Protein AF-A0A5M9JEP3-F1 (afdb_monomer)

Radius of gyration: 33.38 Å; Cα contacts (8 Å, |Δi|>4): 17; chains: 1; bounding box: 69×27×89 Å

InterPro domains:
  IPR039961 NADH-ubiquinone oxidoreductase 9.5kDa subunit [PTHR38488] (1-72)
  IPR039961 NADH-ubiquinone oxidoreductase 9.5kDa subunit [cd22903] (12-72)

Secondary structure (DSSP, 8-state):
---PPPPTTT-HHHHHHHHHHH-HHHHHHHHHHHHHHHHHHHHHHHHHHTT-PPPPPPPSS-----SPPPPPGGGSTTS-S--HHHHHHHHHHSS-GGGTTGGGS--

Organism: Monilinia fructicola (NCBI:txid38448)

Foldseek 3Di:
DPPDQDDCVPCVPVNLVCCCPVPVVVSVVCVVVVVVVVCVVPVVVVCVVVPNDDDDDDDPDDDDDPDDDDDDPVVVVPDDDDPPVPVVVVVVPPPDPPCVVPVVVPD

Structure (mmCIF, N/CA/C/O backbone):
data_AF-A0A5M9JEP3-F1
#
_entry.id   AF-A0A5M9JEP3-F1
#
loop_
_atom_site.group_PDB
_atom_site.id
_atom_site.type_symbol
_atom_site.label_atom_id
_atom_site.label_alt_id
_atom_site.label_comp_id
_atom_site.label_asym_id
_atom_site.label_entity_id
_atom_site.label_seq_id
_atom_site.pdbx_PDB_ins_code
_atom_site.Cartn_x
_atom_site.Cartn_y
_atom_site.Cartn_z
_atom_site.occupancy
_atom_site.B_iso_or_equiv
_atom_site.auth_seq_id
_atom_site.auth_comp_id
_atom_site.auth_asym_id
_atom_site.auth_atom_id
_atom_site.pdbx_PDB_model_num
ATOM 1 N N . MET A 1 1 ? 25.563 5.056 -31.604 1.00 47.66 1 MET A N 1
ATOM 2 C CA . MET A 1 1 ? 25.153 3.650 -31.402 1.00 47.66 1 MET A CA 1
ATOM 3 C C . MET A 1 1 ? 23.639 3.612 -31.386 1.00 47.66 1 MET A C 1
ATOM 5 O O . MET A 1 1 ? 23.061 4.337 -30.591 1.00 47.66 1 MET A O 1
ATOM 9 N N . SER A 1 2 ? 23.010 2.858 -32.289 1.00 45.31 2 SER A N 1
ATOM 10 C CA . SER A 1 2 ? 21.556 2.649 -32.266 1.00 45.31 2 SER A CA 1
ATOM 11 C C . SER A 1 2 ? 21.173 2.042 -30.912 1.00 45.31 2 SER A C 1
ATOM 13 O O . SER A 1 2 ? 21.562 0.911 -30.612 1.00 45.31 2 SER A O 1
ATOM 15 N N . SER A 1 3 ? 20.506 2.811 -30.049 1.00 64.06 3 SER A N 1
ATOM 16 C CA . SER A 1 3 ? 20.009 2.325 -28.763 1.00 64.06 3 SER A CA 1
ATOM 17 C C . SER A 1 3 ? 18.744 1.503 -29.006 1.00 64.06 3 SER A C 1
ATOM 19 O O . SER A 1 3 ? 17.618 1.985 -28.916 1.00 64.06 3 SER A O 1
ATOM 21 N N . THR A 1 4 ? 18.919 0.229 -29.353 1.00 79.50 4 THR A N 1
ATOM 22 C CA . THR A 1 4 ? 17.799 -0.711 -29.446 1.00 79.50 4 THR A CA 1
ATOM 23 C C . THR A 1 4 ? 17.075 -0.774 -28.100 1.00 79.50 4 THR A C 1
ATOM 25 O O . THR A 1 4 ? 17.668 -1.162 -27.092 1.00 79.50 4 THR A O 1
ATOM 28 N N . ILE A 1 5 ? 15.790 -0.406 -28.084 1.00 84.00 5 ILE A N 1
ATOM 29 C CA . ILE A 1 5 ? 14.947 -0.444 -26.884 1.00 84.00 5 ILE A CA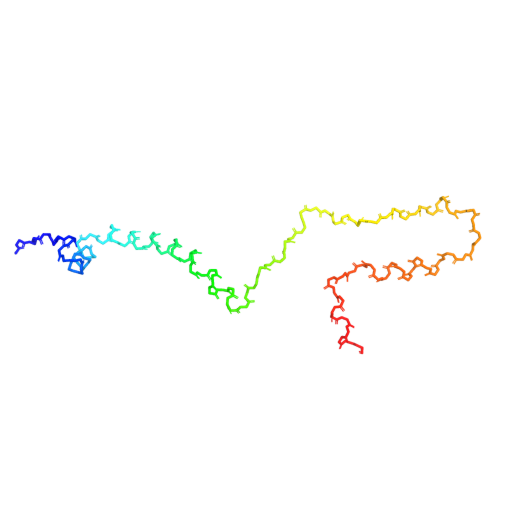 1
ATOM 30 C C . ILE A 1 5 ? 14.879 -1.900 -26.388 1.00 84.00 5 ILE A C 1
ATOM 32 O O . ILE A 1 5 ? 14.385 -2.767 -27.120 1.00 84.00 5 ILE A O 1
ATOM 36 N N . PRO A 1 6 ? 15.365 -2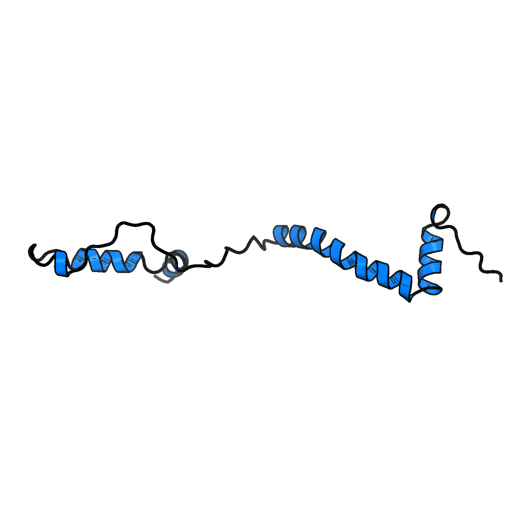.210 -25.170 1.00 87.56 6 PRO A N 1
ATOM 37 C CA . PRO A 1 6 ? 15.304 -3.567 -24.639 1.00 87.56 6 PRO A CA 1
ATOM 38 C C . PRO A 1 6 ? 13.845 -4.017 -24.487 1.00 87.56 6 PRO A C 1
ATOM 40 O O . PRO A 1 6 ? 12.965 -3.238 -24.128 1.00 87.56 6 PRO A O 1
ATOM 43 N N . ARG A 1 7 ? 13.556 -5.291 -24.760 1.00 89.56 7 ARG A N 1
ATOM 44 C CA . ARG A 1 7 ? 12.199 -5.841 -24.621 1.00 89.56 7 ARG A CA 1
ATOM 45 C C . ARG A 1 7 ? 11.919 -6.162 -23.152 1.00 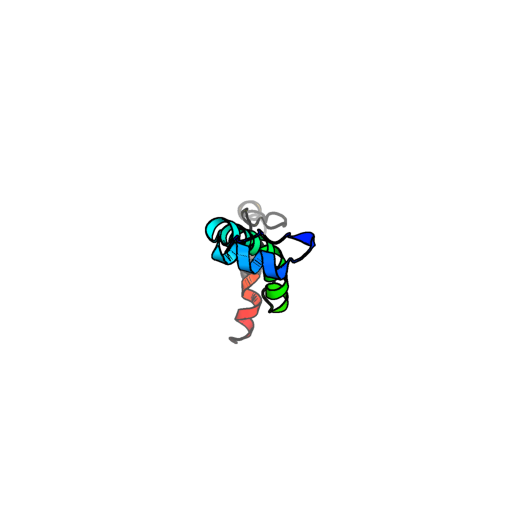89.56 7 ARG A C 1
ATOM 47 O O . ARG A 1 7 ? 12.705 -6.869 -22.525 1.00 89.56 7 ARG A O 1
ATOM 54 N N . PHE A 1 8 ? 10.779 -5.705 -22.631 1.00 86.56 8 PHE A N 1
ATOM 55 C CA . PHE A 1 8 ? 10.385 -5.895 -21.228 1.00 86.56 8 PHE A CA 1
ATOM 56 C C . PHE A 1 8 ? 10.368 -7.374 -20.804 1.00 86.56 8 PHE A C 1
ATOM 58 O O . PHE A 1 8 ? 11.021 -7.742 -19.834 1.00 86.56 8 PHE A O 1
ATOM 65 N N . PHE A 1 9 ? 9.693 -8.234 -21.574 1.00 90.62 9 PHE A N 1
ATOM 66 C CA . PHE A 1 9 ? 9.528 -9.655 -21.238 1.00 90.62 9 PHE A CA 1
ATOM 67 C C . PHE A 1 9 ? 10.768 -10.523 -21.490 1.00 90.62 9 PHE A C 1
ATOM 69 O O . PHE A 1 9 ? 10.826 -11.650 -21.015 1.00 90.62 9 PHE A O 1
ATOM 76 N N . SER A 1 10 ? 11.764 -10.020 -22.221 1.00 92.50 10 SER A N 1
ATOM 77 C CA . SER A 1 10 ? 12.993 -10.772 -22.510 1.00 92.50 10 SER A CA 1
ATOM 78 C C . SER A 1 10 ? 14.154 -10.346 -21.613 1.00 92.50 10 SER A C 1
ATOM 80 O O . SER A 1 10 ? 15.026 -11.154 -21.312 1.00 92.50 10 SER A O 1
ATOM 82 N N . GLN A 1 11 ? 14.209 -9.067 -21.219 1.00 92.75 11 GLN A N 1
ATOM 83 C CA . GLN A 1 11 ? 15.326 -8.487 -20.464 1.00 92.75 11 GLN A CA 1
ATOM 84 C C . GLN A 1 11 ? 14.822 -7.450 -19.440 1.00 92.75 11 GLN A C 1
ATOM 86 O O . GLN A 1 11 ? 15.123 -6.257 -19.570 1.00 92.75 11 GLN A O 1
ATOM 91 N N . PRO A 1 12 ? 14.078 -7.870 -18.400 1.00 91.56 12 PRO A N 1
ATOM 92 C CA . PRO A 1 12 ? 13.383 -6.949 -17.497 1.00 91.56 12 PRO A CA 1
ATOM 93 C C . PRO A 1 12 ? 14.337 -6.016 -16.735 1.00 91.56 12 PRO A C 1
ATOM 95 O O . PRO A 1 12 ? 14.126 -4.806 -16.711 1.00 91.56 12 PRO A O 1
ATOM 98 N N . PHE A 1 13 ? 15.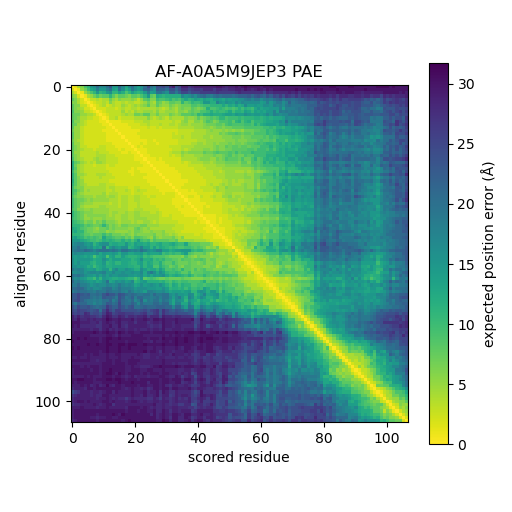444 -6.531 -16.187 1.00 92.69 13 PHE A N 1
ATOM 99 C CA . PHE A 1 13 ? 16.420 -5.704 -15.461 1.00 92.69 13 PHE A CA 1
ATOM 100 C C . PHE A 1 13 ? 17.120 -4.676 -16.359 1.00 92.69 13 PHE A C 1
ATOM 102 O O . PHE A 1 13 ? 17.348 -3.536 -15.950 1.00 92.69 13 PHE A O 1
ATOM 109 N N . ARG A 1 14 ? 17.427 -5.053 -17.608 1.00 91.06 14 ARG A N 1
ATOM 110 C CA . ARG A 1 14 ? 18.018 -4.128 -18.584 1.00 91.06 14 ARG A CA 1
ATOM 111 C C . ARG A 1 14 ? 17.008 -3.058 -19.001 1.00 91.06 14 ARG A C 1
ATOM 113 O O . ARG A 1 14 ? 17.393 -1.898 -19.127 1.00 91.06 14 ARG A O 1
ATOM 120 N N . TYR A 1 15 ? 15.734 -3.425 -19.155 1.00 93.12 15 TYR A N 1
ATOM 121 C CA . TYR A 1 15 ? 14.657 -2.479 -19.441 1.00 93.12 15 TYR A CA 1
ATOM 122 C C . TYR A 1 15 ? 14.451 -1.472 -18.312 1.00 93.12 15 TYR A C 1
ATOM 124 O O . TYR A 1 15 ? 14.387 -0.282 -18.588 1.00 93.12 15 TYR A O 1
ATOM 132 N N . ILE A 1 16 ? 14.425 -1.916 -17.052 1.00 93.56 16 ILE A N 1
ATOM 133 C CA . ILE A 1 16 ? 14.299 -1.028 -15.885 1.00 93.56 16 ILE A CA 1
ATOM 134 C C . ILE A 1 16 ? 15.451 -0.015 -15.841 1.00 93.56 16 ILE A C 1
ATOM 136 O O . ILE A 1 16 ? 15.211 1.184 -15.712 1.00 93.56 16 ILE A O 1
ATOM 140 N N . ARG A 1 17 ? 16.699 -0.471 -16.026 1.00 93.06 17 ARG A N 1
ATOM 141 C CA . ARG A 1 17 ? 17.873 0.418 -16.066 1.00 93.06 17 ARG A CA 1
ATOM 142 C C . ARG A 1 17 ? 17.815 1.416 -17.228 1.00 93.06 17 ARG A C 1
ATOM 144 O O . ARG A 1 17 ? 18.224 2.561 -17.063 1.00 93.06 17 ARG A O 1
ATOM 151 N N . TRP A 1 18 ? 17.343 0.994 -18.400 1.00 93.94 18 TRP A N 1
ATOM 152 C CA . TRP A 1 18 ? 17.165 1.889 -19.545 1.00 93.94 18 TRP A CA 1
ATOM 153 C C . TRP A 1 18 ? 16.041 2.904 -19.294 1.00 93.94 18 TRP A C 1
ATOM 155 O O . TRP A 1 18 ? 16.254 4.098 -19.473 1.00 93.94 18 TRP A O 1
ATOM 165 N N . ALA A 1 19 ? 14.887 2.453 -18.795 1.00 93.06 19 ALA A N 1
ATOM 166 C CA . ALA A 1 19 ? 13.728 3.295 -18.512 1.00 93.06 19 ALA A CA 1
ATOM 167 C C . ALA A 1 19 ? 14.030 4.371 -17.457 1.00 93.06 19 ALA A C 1
ATOM 169 O O . ALA A 1 19 ? 13.573 5.501 -17.605 1.00 93.06 19 ALA A O 1
ATOM 170 N N . ALA A 1 20 ? 14.839 4.046 -16.442 1.00 94.06 20 ALA A N 1
ATOM 171 C CA . ALA A 1 20 ? 15.268 5.000 -15.422 1.00 94.06 20 ALA A CA 1
ATOM 172 C C . ALA A 1 20 ? 16.126 6.150 -15.984 1.00 94.06 20 ALA A C 1
ATOM 174 O O . ALA A 1 20 ? 16.001 7.276 -15.511 1.00 94.06 20 ALA A O 1
ATOM 175 N N . ASN A 1 21 ? 16.972 5.879 -16.987 1.00 93.12 21 ASN A N 1
ATOM 176 C CA . ASN A 1 21 ? 17.873 6.877 -17.576 1.00 93.12 21 ASN A CA 1
ATOM 177 C C . ASN A 1 21 ? 17.237 7.639 -18.750 1.00 93.12 21 ASN A C 1
ATOM 179 O O . ASN A 1 21 ? 17.378 8.852 -18.834 1.00 93.12 21 ASN A O 1
ATOM 183 N N . GLU A 1 22 ? 16.530 6.945 -19.647 1.00 93.69 22 GLU A N 1
ATOM 184 C CA . GLU A 1 22 ? 15.973 7.542 -20.871 1.00 93.69 22 GLU A CA 1
ATOM 185 C C . GLU A 1 22 ? 14.639 8.259 -20.616 1.00 93.69 22 GLU A C 1
ATOM 187 O O . GLU A 1 22 ? 14.329 9.271 -21.240 1.00 93.69 22 GLU A O 1
ATOM 192 N N . LYS A 1 23 ? 13.811 7.720 -19.709 1.00 91.50 23 LYS A N 1
ATOM 193 C CA . LYS A 1 23 ? 12.448 8.212 -19.440 1.00 91.50 23 LYS A CA 1
ATOM 194 C C . LYS A 1 23 ? 12.186 8.359 -17.935 1.00 91.50 23 LYS A C 1
ATOM 196 O O . LYS A 1 23 ? 11.250 7.739 -17.412 1.00 91.50 23 LYS A O 1
ATOM 201 N N . PRO A 1 24 ? 12.958 9.211 -17.233 1.00 94.62 24 PRO A N 1
ATOM 202 C CA . PRO A 1 24 ? 12.921 9.297 -15.774 1.00 94.62 24 PRO A CA 1
ATOM 203 C C . PRO A 1 24 ? 11.537 9.679 -15.235 1.00 94.62 24 PRO A C 1
ATOM 205 O O . PRO A 1 24 ? 11.070 9.074 -14.274 1.00 94.62 24 PRO A O 1
ATOM 208 N N . ALA A 1 25 ? 10.835 10.621 -15.876 1.00 96.62 25 ALA A N 1
ATOM 209 C CA . ALA A 1 25 ? 9.525 11.083 -15.408 1.00 96.62 25 ALA A CA 1
ATOM 210 C C . ALA A 1 25 ? 8.499 9.939 -15.300 1.00 96.62 25 ALA A C 1
ATOM 212 O O . ALA A 1 25 ? 7.852 9.773 -14.268 1.00 96.62 25 ALA A O 1
ATOM 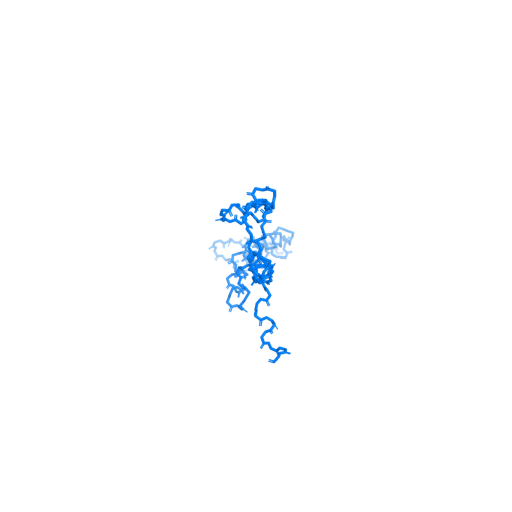213 N N . ILE A 1 26 ? 8.392 9.103 -16.337 1.00 95.00 26 ILE A N 1
ATOM 214 C CA . ILE A 1 26 ? 7.445 7.980 -16.363 1.00 95.00 26 ILE A CA 1
ATOM 215 C C . ILE A 1 26 ? 7.870 6.918 -15.348 1.00 95.00 26 ILE A C 1
ATOM 217 O O . ILE A 1 26 ? 7.050 6.461 -14.553 1.00 95.00 26 ILE A O 1
ATOM 221 N N . PHE A 1 27 ? 9.155 6.560 -15.335 1.00 95.31 27 PHE A N 1
ATOM 222 C CA . PHE A 1 27 ? 9.675 5.521 -14.453 1.00 95.31 27 PHE A CA 1
ATOM 223 C C . PHE A 1 27 ? 9.460 5.850 -12.968 1.00 95.31 27 PHE A C 1
ATOM 225 O O . PHE A 1 27 ? 8.878 5.050 -12.232 1.00 95.31 27 PHE A O 1
ATOM 232 N N . PHE A 1 28 ? 9.859 7.047 -12.532 1.00 96.50 28 PHE A N 1
ATOM 233 C CA . PHE A 1 28 ? 9.720 7.442 -11.132 1.00 96.50 28 PHE A CA 1
ATOM 234 C C . PHE A 1 28 ? 8.270 7.737 -10.737 1.00 96.50 28 PHE A C 1
ATOM 236 O O . PHE A 1 28 ? 7.902 7.446 -9.601 1.00 96.50 28 PHE A O 1
ATOM 243 N N . SER A 1 29 ? 7.419 8.220 -11.654 1.00 97.25 29 SER A N 1
ATOM 244 C CA . SER A 1 29 ? 5.987 8.404 -11.362 1.00 97.25 29 SER A CA 1
ATOM 245 C C . SER A 1 29 ? 5.294 7.090 -10.986 1.00 97.25 29 SER A C 1
ATOM 247 O O . SER A 1 29 ? 4.529 7.052 -10.022 1.00 97.25 29 SER A O 1
ATOM 249 N N . LEU A 1 30 ? 5.622 5.994 -11.679 1.00 95.62 30 LEU A N 1
ATOM 250 C CA . LEU A 1 30 ? 5.089 4.666 -11.375 1.00 95.62 30 LEU A CA 1
ATOM 251 C C . LEU A 1 30 ? 5.595 4.157 -10.027 1.00 95.62 30 LEU A C 1
ATOM 253 O O . LEU A 1 30 ? 4.807 3.631 -9.245 1.00 95.62 30 LEU A O 1
ATOM 257 N N . ILE A 1 31 ? 6.883 4.346 -9.725 1.00 96.62 31 ILE A N 1
ATOM 258 C CA . ILE A 1 31 ? 7.458 3.935 -8.438 1.00 96.62 31 ILE A CA 1
ATOM 259 C C . ILE A 1 31 ? 6.795 4.702 -7.297 1.00 96.62 31 ILE A C 1
ATOM 261 O O . ILE A 1 31 ? 6.224 4.079 -6.405 1.00 96.62 31 ILE A O 1
ATOM 265 N N . VAL A 1 32 ? 6.808 6.034 -7.344 1.00 96.69 32 VAL A N 1
ATOM 266 C CA . VAL A 1 32 ? 6.240 6.880 -6.285 1.00 96.69 32 VAL A CA 1
ATOM 267 C C . VAL A 1 32 ? 4.738 6.634 -6.132 1.00 96.69 32 VAL A C 1
ATOM 269 O O . VAL A 1 32 ? 4.257 6.494 -5.009 1.00 96.69 32 VAL A O 1
ATOM 272 N N . GLY A 1 33 ? 4.010 6.486 -7.242 1.00 96.81 33 GLY A N 1
ATOM 273 C CA . GLY A 1 33 ? 2.594 6.125 -7.217 1.00 96.81 33 GLY A CA 1
ATOM 274 C C . GLY A 1 33 ? 2.341 4.747 -6.601 1.00 96.81 33 GLY A C 1
ATOM 275 O O . GLY A 1 33 ? 1.412 4.591 -5.813 1.00 96.81 33 GLY A O 1
ATOM 276 N N . SER A 1 34 ? 3.187 3.754 -6.897 1.00 97.25 34 SER A N 1
ATOM 277 C CA . SER A 1 34 ? 3.052 2.392 -6.358 1.00 97.25 34 SER A CA 1
ATOM 278 C C . SER A 1 34 ? 3.435 2.271 -4.879 1.00 97.25 34 SER A C 1
ATOM 280 O O .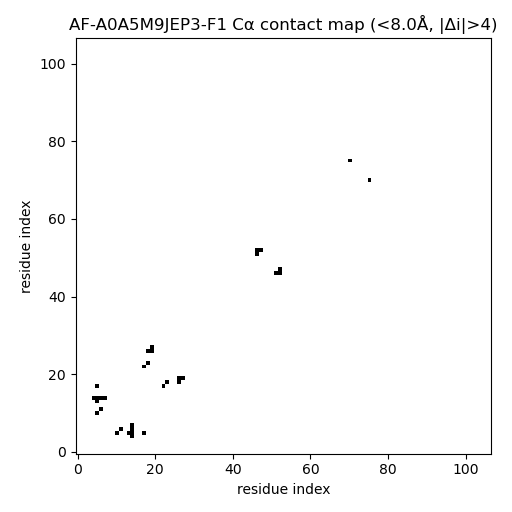 SER A 1 34 ? 2.873 1.434 -4.170 1.00 97.25 34 SER A O 1
ATOM 282 N N . ILE A 1 35 ? 4.337 3.126 -4.381 1.00 97.69 35 ILE A N 1
ATOM 283 C CA . ILE A 1 35 ? 4.755 3.132 -2.971 1.00 97.69 35 ILE A CA 1
ATOM 284 C C . ILE A 1 35 ? 3.561 3.400 -2.043 1.00 97.69 35 ILE A C 1
ATOM 286 O O . ILE A 1 35 ? 3.459 2.765 -0.996 1.00 97.69 35 ILE A O 1
ATOM 290 N N . GLY A 1 36 ? 2.622 4.271 -2.427 1.00 96.00 36 GLY A N 1
ATOM 291 C CA . GLY A 1 36 ? 1.441 4.589 -1.613 1.00 96.00 36 GLY A CA 1
ATOM 292 C C . GLY A 1 36 ? 0.604 3.352 -1.244 1.00 96.00 36 GLY A C 1
ATOM 293 O O . GLY A 1 36 ? 0.498 3.026 -0.057 1.00 96.00 36 GLY A O 1
ATOM 294 N N . PRO A 1 37 ? 0.048 2.615 -2.225 1.00 96.62 37 PRO A N 1
ATOM 295 C CA . PRO A 1 37 ? -0.698 1.382 -1.972 1.00 96.62 37 PRO A CA 1
ATOM 296 C C . PRO A 1 37 ? 0.107 0.322 -1.208 1.00 96.62 37 PRO A C 1
ATOM 298 O O . PRO A 1 37 ? -0.430 -0.329 -0.310 1.00 96.62 37 PRO A O 1
ATOM 301 N N . VAL A 1 38 ? 1.403 0.173 -1.507 1.00 97.00 38 VAL A N 1
ATOM 302 C CA . VAL A 1 38 ? 2.281 -0.772 -0.796 1.00 97.00 38 VAL A CA 1
ATOM 303 C C . VAL A 1 38 ? 2.376 -0.420 0.688 1.00 97.00 38 VAL A C 1
ATOM 305 O O . VAL A 1 38 ? 2.248 -1.305 1.538 1.00 97.00 38 VAL A O 1
ATOM 308 N N . LEU A 1 39 ? 2.544 0.859 1.026 1.00 96.75 39 LEU A N 1
ATOM 309 C CA . LEU A 1 39 ? 2.603 1.307 2.416 1.00 96.75 39 LEU A CA 1
ATOM 310 C C . LEU A 1 39 ? 1.269 1.095 3.137 1.00 96.75 39 LEU A C 1
ATOM 312 O O . LEU A 1 39 ? 1.264 0.599 4.260 1.00 96.75 39 LEU A O 1
ATOM 316 N N . VAL A 1 40 ? 0.135 1.378 2.490 1.00 95.81 40 VAL A N 1
ATOM 317 C CA . VAL A 1 40 ? -1.195 1.145 3.083 1.00 95.81 40 VAL A CA 1
ATOM 318 C C . VAL A 1 40 ? -1.407 -0.329 3.443 1.00 95.81 40 VAL A C 1
ATOM 320 O O . VAL A 1 40 ? -2.007 -0.625 4.472 1.00 95.81 40 VAL A O 1
ATOM 323 N N . LEU A 1 41 ? -0.889 -1.266 2.646 1.00 95.19 41 LEU A N 1
ATOM 324 C CA . LEU A 1 41 ? -1.049 -2.700 2.909 1.00 95.19 41 LEU A CA 1
ATOM 325 C C . LEU A 1 41 ? -0.034 -3.260 3.919 1.00 95.19 41 LEU A C 1
ATOM 327 O O . LEU A 1 41 ? -0.338 -4.218 4.638 1.00 95.19 41 LEU A O 1
ATOM 331 N N . THR A 1 42 ? 1.171 -2.693 3.972 1.00 95.25 42 THR A N 1
ATOM 332 C CA . THR A 1 42 ? 2.283 -3.215 4.786 1.00 95.25 42 THR A CA 1
ATOM 333 C C . THR A 1 42 ? 2.378 -2.548 6.158 1.00 95.25 42 THR A C 1
ATOM 335 O O . THR A 1 42 ? 2.510 -3.242 7.171 1.00 95.25 42 THR A O 1
ATOM 338 N N . VAL A 1 43 ? 2.247 -1.221 6.223 1.00 94.00 43 VAL A N 1
ATOM 339 C CA . VAL A 1 43 ? 2.459 -0.427 7.443 1.00 94.00 43 VAL A CA 1
ATOM 340 C C . VAL A 1 43 ? 1.476 -0.782 8.565 1.00 94.00 43 VAL A C 1
ATOM 342 O O . VAL A 1 43 ? 1.946 -0.971 9.687 1.00 94.00 43 VAL A O 1
ATOM 345 N N . PRO A 1 44 ? 0.154 -0.954 8.342 1.00 91.12 44 PRO A N 1
ATOM 346 C CA . PRO A 1 44 ? -0.768 -1.283 9.432 1.00 91.12 44 PRO A CA 1
ATOM 347 C C . PRO A 1 44 ? -0.429 -2.609 10.113 1.00 91.12 44 PRO A C 1
ATOM 349 O O . PRO A 1 44 ? -0.463 -2.700 11.337 1.00 91.12 44 PRO A O 1
ATOM 352 N N . LYS A 1 45 ? -0.031 -3.627 9.337 1.00 89.69 45 LYS A N 1
ATOM 353 C CA . LYS A 1 45 ? 0.352 -4.939 9.880 1.00 89.69 45 LYS A CA 1
ATOM 354 C C . LYS A 1 45 ? 1.597 -4.840 10.760 1.00 89.69 45 LYS A C 1
ATOM 356 O O . LYS A 1 45 ? 1.642 -5.464 11.815 1.00 89.69 45 LYS A O 1
ATOM 361 N N . ILE A 1 46 ? 2.589 -4.052 10.343 1.00 92.81 46 ILE A N 1
ATOM 362 C CA . ILE A 1 46 ? 3.807 -3.806 11.128 1.00 92.81 46 ILE A CA 1
ATOM 363 C C . ILE A 1 46 ? 3.467 -3.021 12.398 1.00 92.81 46 ILE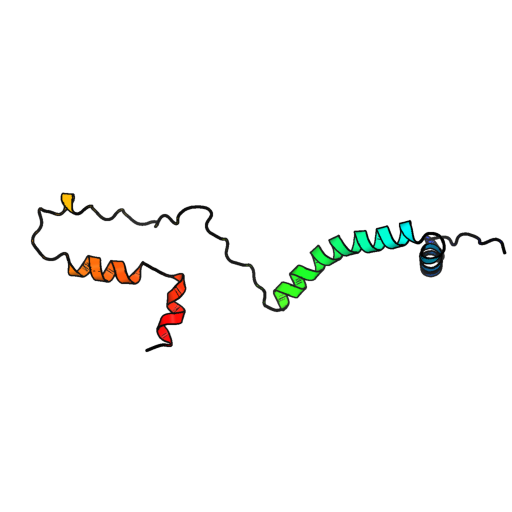 A C 1
ATOM 365 O O . ILE A 1 46 ? 3.863 -3.417 13.490 1.00 92.81 46 ILE A O 1
ATOM 369 N N . ARG A 1 47 ? 2.663 -1.963 12.276 1.00 91.25 47 ARG A N 1
ATOM 370 C CA . ARG A 1 47 ? 2.240 -1.110 13.392 1.00 91.25 47 ARG A CA 1
ATOM 371 C C . ARG A 1 47 ? 1.482 -1.885 14.476 1.00 91.25 47 ARG A C 1
ATOM 373 O O . ARG A 1 47 ? 1.781 -1.724 15.654 1.00 91.25 47 ARG A O 1
ATOM 380 N N . HIS A 1 48 ? 0.588 -2.793 14.084 1.00 89.75 48 HIS A N 1
ATOM 381 C CA . HIS A 1 48 ? -0.114 -3.665 15.030 1.00 89.75 48 HIS A CA 1
ATOM 382 C C . HIS A 1 48 ? 0.817 -4.647 15.752 1.00 89.75 48 HIS A C 1
ATOM 384 O O . HIS A 1 48 ? 0.605 -4.932 16.926 1.00 89.75 48 HIS A O 1
ATOM 390 N N . ARG A 1 49 ? 1.872 -5.138 15.087 1.00 89.44 49 ARG A N 1
ATOM 391 C CA . ARG A 1 49 ? 2.879 -6.010 15.721 1.00 89.44 49 ARG A CA 1
ATOM 392 C C . ARG A 1 49 ? 3.775 -5.263 16.709 1.00 89.44 49 ARG A C 1
ATOM 394 O O . ARG A 1 49 ? 4.255 -5.875 17.652 1.00 89.44 49 ARG A O 1
ATOM 401 N N . LEU A 1 50 ? 3.978 -3.962 16.507 1.00 91.44 50 LEU A N 1
ATOM 402 C CA . LEU A 1 50 ? 4.746 -3.094 17.406 1.00 91.44 50 LEU A CA 1
ATOM 403 C C . LEU A 1 50 ? 3.938 -2.599 18.621 1.00 91.44 50 LEU A C 1
ATOM 405 O O . LEU A 1 50 ? 4.450 -1.811 19.407 1.00 91.44 50 LEU A O 1
ATOM 409 N N . GLY A 1 51 ? 2.694 -3.062 18.794 1.00 86.38 51 GLY A N 1
ATOM 410 C CA . GLY A 1 51 ? 1.873 -2.760 19.969 1.00 86.38 51 GLY A CA 1
ATOM 411 C C . GLY A 1 51 ? 0.953 -1.545 19.829 1.00 86.38 51 GLY A C 1
ATOM 412 O O . GLY A 1 51 ? 0.230 -1.228 20.770 1.00 86.38 51 GLY A O 1
ATOM 413 N N . ASP A 1 52 ? 0.911 -0.887 18.667 1.00 84.25 52 ASP A N 1
ATOM 414 C CA . ASP A 1 52 ? -0.081 0.160 18.397 1.00 84.25 52 ASP A CA 1
ATOM 415 C C . ASP A 1 52 ? -1.405 -0.498 17.960 1.00 84.25 52 ASP A C 1
ATOM 417 O O . ASP A 1 52 ? -1.633 -0.867 16.797 1.00 84.25 52 ASP A O 1
ATOM 421 N N . GLY A 1 53 ? -2.243 -0.756 18.968 1.00 83.88 53 GLY A N 1
ATOM 422 C CA . GLY A 1 53 ? -3.553 -1.388 18.841 1.00 83.88 53 GLY A CA 1
ATOM 423 C C . GLY A 1 53 ? -4.632 -0.464 18.256 1.00 83.88 53 GLY A C 1
ATOM 424 O O . GLY A 1 53 ? -4.420 0.737 18.075 1.00 83.88 53 GLY A O 1
ATOM 425 N N . PRO A 1 54 ? -5.823 -1.005 17.938 1.00 83.31 54 PRO A N 1
ATOM 426 C CA . PRO A 1 54 ? -6.944 -0.187 17.496 1.00 83.31 54 PRO A CA 1
ATOM 427 C C . PRO A 1 54 ? -7.341 0.793 18.604 1.00 83.31 54 PRO A C 1
ATOM 429 O O . PRO A 1 54 ? -7.608 0.402 19.741 1.00 83.31 54 PRO A O 1
ATOM 432 N N . ARG A 1 55 ? -7.385 2.083 18.268 1.00 84.31 55 ARG A N 1
ATOM 433 C CA . ARG A 1 55 ? -7.835 3.119 19.201 1.00 84.31 55 ARG A CA 1
ATOM 434 C C . ARG A 1 55 ? -9.331 2.938 19.472 1.00 84.31 55 ARG A C 1
ATOM 436 O O . ARG A 1 55 ? -10.073 2.648 18.529 1.00 84.31 55 ARG A O 1
ATOM 443 N N . PRO A 1 56 ? -9.793 3.110 20.721 1.00 87.00 56 PRO A N 1
ATOM 444 C CA . PRO A 1 56 ? -11.217 3.062 21.018 1.00 87.00 56 PRO A CA 1
ATOM 445 C C . PRO A 1 56 ? -11.950 4.154 20.233 1.00 87.00 56 PRO A C 1
ATOM 447 O O . PRO A 1 56 ? -11.435 5.259 20.051 1.00 87.00 56 PRO A O 1
ATOM 450 N N . GLN A 1 57 ? -13.151 3.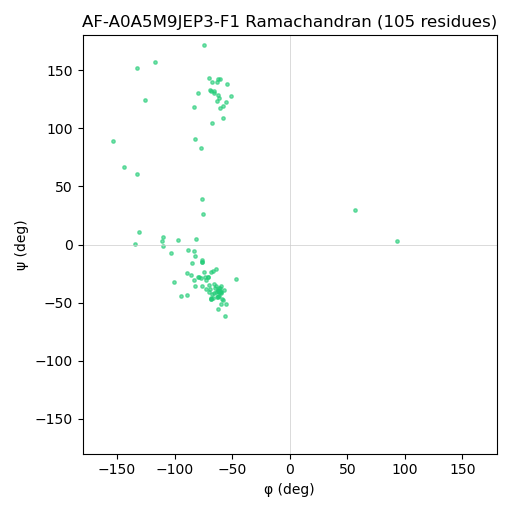836 19.751 1.00 87.06 57 GLN A N 1
ATOM 451 C CA . GLN A 1 57 ? -13.971 4.795 19.018 1.00 87.06 57 GLN A CA 1
ATOM 452 C C . GLN A 1 57 ? -14.439 5.899 19.968 1.00 87.06 57 GLN A C 1
ATOM 454 O O . GLN A 1 57 ? -14.930 5.622 21.064 1.00 87.06 57 GLN A O 1
ATOM 459 N N . ILE A 1 58 ? -14.284 7.152 19.541 1.00 85.81 58 ILE A N 1
ATOM 460 C CA . ILE A 1 58 ? -14.817 8.299 20.277 1.00 85.81 58 ILE A CA 1
ATOM 461 C C . ILE A 1 58 ? -16.347 8.247 20.175 1.00 85.81 58 ILE A C 1
ATOM 463 O O . ILE A 1 58 ? -16.866 8.043 19.073 1.00 85.81 58 ILE A O 1
ATOM 467 N N . PRO A 1 59 ? -17.088 8.416 21.283 1.00 86.94 59 PRO A N 1
ATOM 468 C CA . PRO A 1 59 ? -18.541 8.431 21.225 1.00 86.94 59 PRO A CA 1
ATOM 469 C C . PRO A 1 59 ? -19.019 9.617 20.377 1.00 86.94 59 PRO A C 1
ATOM 471 O O . PRO A 1 59 ? -18.696 10.768 20.656 1.00 86.94 59 PRO A O 1
ATOM 474 N N . LEU A 1 60 ? -19.807 9.325 19.341 1.00 90.38 60 LEU A N 1
ATOM 475 C CA . LEU A 1 60 ? -20.415 10.326 18.451 1.00 90.38 60 LEU A CA 1
ATOM 476 C C . LEU A 1 60 ? -21.621 11.028 19.091 1.00 90.38 60 LEU A C 1
ATOM 478 O O . LEU A 1 60 ? -22.097 12.047 18.601 1.00 90.38 60 LEU A O 1
ATOM 482 N N . THR A 1 61 ? -22.151 10.464 20.172 1.00 87.38 61 THR A N 1
ATOM 483 C CA . THR A 1 61 ? -23.334 10.961 20.873 1.00 87.38 61 THR A CA 1
ATOM 484 C C . THR A 1 61 ? -23.051 10.993 22.361 1.00 87.38 61 THR A C 1
ATOM 486 O O . THR A 1 61 ? -22.248 10.209 22.870 1.00 87.38 61 THR A O 1
ATOM 489 N N . TYR A 1 62 ? -23.721 11.908 23.059 1.00 86.25 62 TYR A N 1
ATOM 490 C CA . TYR A 1 62 ? -23.665 11.963 24.510 1.00 86.25 62 TYR A CA 1
ATOM 491 C C . TYR A 1 62 ? -23.965 10.573 25.099 1.00 86.25 62 TYR A C 1
ATOM 493 O O . TYR A 1 62 ? -24.972 9.968 24.718 1.00 86.25 62 TYR A O 1
ATOM 501 N N . PRO A 1 63 ? -23.108 10.040 25.990 1.00 82.25 63 PRO A N 1
ATOM 502 C CA . PRO A 1 63 ? -23.296 8.706 26.534 1.00 82.25 63 PRO A CA 1
ATOM 503 C C . PRO A 1 63 ? -24.539 8.697 27.425 1.00 82.25 63 PRO A C 1
ATOM 505 O O . PRO A 1 63 ? -24.536 9.212 28.543 1.00 82.25 63 PRO A O 1
ATOM 508 N N . ILE A 1 64 ? -25.622 8.118 26.910 1.00 83.50 64 ILE A N 1
ATOM 509 C CA . ILE A 1 64 ? -26.866 7.947 27.653 1.00 83.50 64 ILE A CA 1
ATOM 510 C C . ILE A 1 64 ? -26.720 6.677 28.498 1.00 83.50 64 ILE A C 1
ATOM 512 O O . ILE A 1 64 ? -26.523 5.599 27.936 1.00 83.50 64 ILE A O 1
ATOM 516 N N . PRO A 1 65 ? -26.791 6.767 29.836 1.00 83.31 65 PRO A N 1
ATOM 517 C CA . PRO A 1 65 ? -26.713 5.588 30.683 1.00 83.31 65 PRO A CA 1
ATOM 518 C C . PRO A 1 65 ? -27.937 4.695 30.449 1.00 83.31 65 PRO A C 1
ATOM 520 O O . PRO A 1 65 ? -29.074 5.159 30.523 1.00 83.31 65 PRO A O 1
ATOM 523 N N . SER A 1 66 ? -27.711 3.401 30.223 1.00 77.88 66 SER A N 1
ATOM 524 C CA . SER A 1 66 ? -28.754 2.394 29.963 1.00 77.88 66 SER A CA 1
ATOM 525 C C . SER A 1 66 ? -29.514 1.955 31.228 1.00 77.88 66 SER A C 1
ATOM 527 O O . SER A 1 66 ? -29.781 0.771 31.413 1.00 77.88 66 SER A O 1
ATOM 529 N N . GLY A 1 67 ? -29.817 2.885 32.137 1.00 84.81 67 GLY A N 1
ATOM 530 C CA . GLY A 1 67 ? -30.444 2.602 33.431 1.00 84.81 67 GLY A CA 1
ATOM 531 C C . GLY A 1 67 ? -31.827 3.244 33.595 1.00 84.81 67 GLY A C 1
ATOM 532 O O . GLY A 1 67 ? -32.108 4.264 32.957 1.00 84.81 67 GLY A O 1
ATOM 533 N N . PRO A 1 68 ? -32.690 2.704 34.482 1.00 82.50 68 PRO A N 1
ATOM 534 C CA . PRO A 1 68 ? -33.935 3.360 34.869 1.00 82.50 68 PRO A CA 1
ATOM 535 C C . PRO A 1 68 ? -33.676 4.781 35.374 1.00 82.50 68 PRO A C 1
ATOM 537 O O . PRO A 1 68 ? -32.730 5.036 36.127 1.00 82.50 68 PRO A O 1
ATOM 540 N N . ARG A 1 69 ? -34.527 5.727 34.966 1.00 78.19 69 ARG A N 1
ATOM 541 C CA . ARG A 1 69 ? -34.416 7.118 35.416 1.00 78.19 69 ARG A CA 1
ATOM 542 C C . ARG A 1 69 ? -34.597 7.173 36.931 1.00 78.19 69 ARG A C 1
ATOM 544 O O . ARG A 1 69 ? -35.579 6.659 37.462 1.00 78.19 69 ARG A O 1
ATOM 551 N N . LYS A 1 70 ? -33.667 7.829 37.627 1.00 80.44 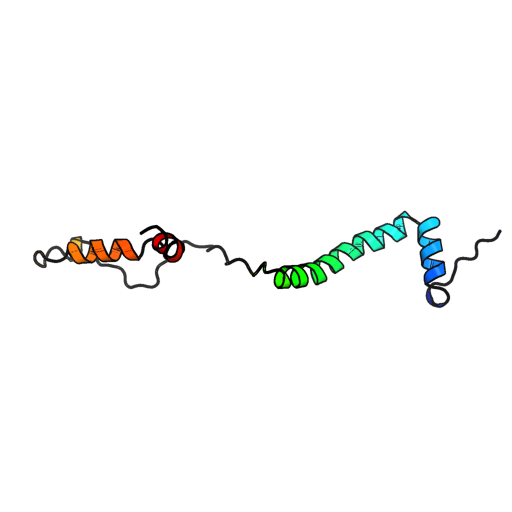70 LYS A N 1
ATOM 552 C CA . LYS A 1 70 ? -33.805 8.088 39.065 1.00 80.44 70 LYS A CA 1
ATOM 553 C C . LYS A 1 70 ? -34.986 9.052 39.279 1.00 80.44 70 LYS A C 1
ATOM 555 O O . LYS A 1 70 ? -35.055 10.056 38.564 1.00 80.44 70 LYS A O 1
ATOM 560 N N . PRO A 1 71 ? -35.915 8.772 40.213 1.00 77.56 71 PRO A N 1
ATOM 561 C CA . PRO A 1 71 ? -37.064 9.640 40.447 1.00 77.56 71 PRO A CA 1
ATOM 562 C C . PRO A 1 71 ? -36.608 11.019 40.935 1.00 77.56 71 PRO A C 1
ATOM 564 O O . PRO A 1 71 ? -35.682 11.143 41.739 1.00 77.56 71 PRO A O 1
ATOM 567 N N . LEU A 1 72 ? -37.261 12.070 40.435 1.00 67.19 72 LEU A N 1
ATOM 568 C CA . LEU A 1 72 ? -36.991 13.444 40.851 1.00 67.19 72 LEU A CA 1
ATOM 569 C C . LEU A 1 72 ? -37.484 13.660 42.287 1.00 67.19 72 LEU A C 1
ATOM 571 O O . LEU A 1 72 ? -38.539 13.163 42.678 1.00 67.19 72 LEU A O 1
ATOM 575 N N . ARG A 1 73 ? -36.734 14.456 43.057 1.00 59.94 73 ARG A N 1
ATOM 576 C CA . ARG A 1 73 ? -36.957 14.764 44.484 1.00 59.94 73 ARG A CA 1
ATOM 577 C C . ARG A 1 73 ? -38.407 15.135 44.834 1.00 59.94 73 ARG A C 1
ATOM 579 O O . ARG A 1 73 ? -38.853 14.828 45.932 1.00 59.94 73 ARG A O 1
ATOM 586 N N . MET A 1 74 ? -39.151 15.731 43.900 1.00 51.47 74 MET A N 1
ATOM 587 C CA . MET A 1 74 ? -40.546 16.140 44.109 1.00 51.47 74 MET A CA 1
ATOM 588 C C . MET A 1 74 ? -41.533 14.962 44.192 1.00 51.47 74 MET A C 1
ATOM 590 O O . MET A 1 74 ? -42.521 15.063 44.907 1.00 51.47 74 MET A O 1
ATOM 594 N N . ALA A 1 75 ? -41.244 13.820 43.557 1.00 55.28 75 ALA A N 1
ATOM 595 C CA . ALA A 1 75 ? -42.067 12.606 43.660 1.00 55.28 75 ALA A CA 1
ATOM 596 C C . ALA A 1 75 ? -41.767 11.772 44.926 1.00 55.28 75 ALA A C 1
ATOM 598 O O . ALA A 1 75 ? -42.480 10.821 45.231 1.00 55.28 75 ALA A O 1
ATOM 599 N N . SER A 1 76 ? -40.701 12.113 45.661 1.00 50.88 76 SER A N 1
ATOM 600 C CA . SER A 1 76 ? -40.223 11.377 46.842 1.00 50.88 76 SER A CA 1
ATOM 601 C C . SER A 1 76 ? -40.439 12.128 48.162 1.00 50.88 76 SER A C 1
ATOM 603 O O . SER A 1 76 ? -40.127 11.588 49.223 1.00 50.88 76 SER A O 1
ATOM 605 N N . MET A 1 77 ? -40.991 13.346 48.127 1.00 51.78 77 MET A N 1
ATOM 606 C CA . MET A 1 77 ? -41.198 14.227 49.290 1.00 51.78 77 MET A CA 1
ATOM 607 C C . MET A 1 77 ? -42.375 13.786 50.193 1.00 51.78 77 MET A C 1
ATOM 609 O O . MET A 1 77 ? -42.996 14.613 50.846 1.00 51.78 77 MET A O 1
ATOM 613 N N . ASN A 1 78 ? -42.710 12.491 50.206 1.00 55.22 78 ASN A N 1
ATOM 614 C CA . ASN A 1 78 ? -43.775 11.909 51.033 1.00 55.22 78 ASN A CA 1
ATOM 615 C C . ASN A 1 78 ? -43.323 10.648 51.802 1.00 55.22 78 ASN A C 1
ATOM 617 O O . ASN A 1 78 ? -44.144 9.927 52.360 1.00 55.22 78 ASN A O 1
ATOM 621 N N . ARG A 1 79 ? -42.014 10.349 51.836 1.00 52.44 79 ARG A N 1
ATOM 622 C CA . ARG A 1 79 ? -41.443 9.274 52.666 1.00 52.44 79 ARG A CA 1
ATOM 623 C C . ARG A 1 79 ? -40.324 9.820 53.545 1.00 52.44 79 ARG A C 1
ATOM 625 O O . ARG A 1 79 ? -39.375 10.417 53.046 1.00 52.44 79 ARG A O 1
ATOM 632 N N . GLY A 1 80 ? -40.469 9.617 54.851 1.00 49.16 80 GLY A N 1
ATOM 633 C CA . GLY A 1 80 ? -39.586 10.154 55.877 1.00 49.16 80 GLY A CA 1
ATOM 634 C C . GLY A 1 80 ? -38.102 9.799 55.688 1.00 49.16 80 GLY A C 1
ATOM 635 O O . GLY A 1 80 ? -37.709 8.639 55.644 1.00 49.16 80 GLY A O 1
ATOM 636 N N . ASN A 1 81 ? -37.282 10.841 55.597 1.00 53.41 81 ASN A N 1
ATOM 637 C CA . ASN A 1 81 ? -36.079 11.067 56.406 1.00 53.41 81 ASN A CA 1
ATOM 638 C C . ASN A 1 81 ? -34.939 10.017 56.437 1.00 53.41 81 ASN A C 1
ATOM 640 O O . ASN A 1 81 ? -34.229 9.974 57.436 1.00 53.41 81 ASN A O 1
ATOM 644 N N . THR A 1 82 ? -34.677 9.223 55.391 1.00 51.91 82 THR A N 1
ATOM 645 C CA . THR A 1 82 ? -33.496 8.309 55.383 1.00 51.91 82 THR A CA 1
ATOM 646 C C . THR A 1 82 ? -32.653 8.292 54.097 1.00 51.91 82 THR A C 1
ATOM 648 O O . THR A 1 82 ? -31.644 7.607 54.035 1.00 51.91 82 THR A O 1
ATOM 651 N N . PHE A 1 83 ? -32.989 9.077 53.068 1.00 55.00 83 PHE A N 1
ATOM 652 C CA . PHE A 1 83 ? -32.485 8.832 51.701 1.00 55.00 83 PHE A CA 1
ATOM 653 C C . PHE A 1 83 ? -31.249 9.653 51.258 1.00 55.00 83 PHE A C 1
ATOM 655 O O . PHE A 1 83 ? -30.842 9.599 50.095 1.00 55.00 83 PHE A O 1
ATOM 662 N N . THR A 1 84 ? -30.653 10.468 52.135 1.00 55.75 84 THR A N 1
ATOM 663 C CA . THR A 1 84 ? -29.530 11.357 51.772 1.00 55.75 84 THR A CA 1
ATOM 664 C C . THR A 1 84 ? -28.174 10.650 51.693 1.00 55.75 84 THR A C 1
ATOM 666 O O . THR A 1 84 ? -27.339 11.078 50.897 1.00 55.75 84 THR A O 1
ATOM 669 N N . SER A 1 85 ? -27.943 9.566 52.441 1.00 53.22 85 SER A N 1
ATOM 670 C CA . SER A 1 85 ? -26.675 8.814 52.403 1.00 53.22 85 SER A CA 1
ATOM 671 C C . SER A 1 85 ? -26.482 8.050 51.093 1.00 53.22 85 SER A C 1
ATOM 673 O O . SER A 1 85 ? -25.396 8.076 50.511 1.00 53.22 85 SER A O 1
ATOM 675 N N . ASP A 1 86 ? -27.546 7.436 50.581 1.00 54.06 86 ASP A N 1
ATOM 676 C CA . ASP A 1 86 ? -27.430 6.439 49.511 1.00 54.06 86 ASP A CA 1
ATOM 677 C C . ASP A 1 86 ? -27.167 7.102 48.152 1.00 54.06 86 ASP A C 1
ATOM 679 O O . ASP A 1 86 ? -26.354 6.635 47.353 1.00 54.06 86 ASP A O 1
ATOM 683 N N . ILE A 1 87 ? -27.765 8.275 47.909 1.00 56.22 87 ILE A N 1
ATOM 684 C CA . ILE A 1 87 ? -27.540 9.045 46.677 1.00 56.22 87 ILE A CA 1
ATOM 685 C C . ILE A 1 87 ? -26.128 9.647 46.634 1.00 56.22 87 ILE A C 1
ATOM 687 O O . ILE A 1 87 ? -25.553 9.757 45.549 1.00 56.22 87 ILE A O 1
ATOM 691 N N . ILE A 1 88 ? -25.563 10.059 47.774 1.00 53.91 88 ILE A N 1
ATOM 692 C CA . ILE A 1 88 ? -24.230 10.686 47.824 1.00 53.91 88 ILE A CA 1
ATOM 693 C C . ILE A 1 88 ? -23.131 9.642 47.576 1.00 53.91 88 ILE A C 1
ATOM 695 O O . ILE A 1 88 ? -22.172 9.933 46.855 1.00 53.91 88 ILE A O 1
ATOM 699 N N . VAL A 1 89 ? -23.288 8.421 48.100 1.00 55.84 89 VAL A N 1
ATOM 700 C CA . VAL A 1 89 ? -22.349 7.311 47.860 1.00 55.84 89 VAL A CA 1
ATOM 701 C C . VAL A 1 89 ? -22.409 6.839 46.401 1.00 55.84 89 VAL A C 1
ATOM 703 O O . VAL A 1 89 ? -21.370 6.752 45.741 1.00 55.84 89 VAL A O 1
ATOM 706 N N . GLU A 1 90 ? -23.611 6.649 45.851 1.00 54.12 90 GLU A N 1
ATOM 707 C CA . GLU A 1 90 ? -23.827 6.206 44.463 1.00 54.12 90 GLU A CA 1
ATOM 708 C C . GLU A 1 90 ? -23.272 7.212 43.433 1.00 54.12 90 GLU A C 1
ATOM 710 O O . GLU A 1 90 ? -22.658 6.845 42.425 1.00 54.12 90 GLU A O 1
ATOM 715 N N . ARG A 1 91 ? -23.438 8.520 43.690 1.00 56.75 91 ARG A N 1
ATOM 716 C CA . ARG A 1 91 ? -22.975 9.573 42.768 1.00 56.75 91 ARG A CA 1
ATOM 717 C C . ARG A 1 91 ? -21.443 9.652 42.685 1.00 56.75 91 ARG A C 1
ATOM 719 O O . ARG A 1 91 ? -20.930 10.100 41.661 1.00 56.75 91 ARG A O 1
ATOM 726 N N . ARG A 1 92 ? -20.711 9.184 43.707 1.00 51.59 92 ARG A N 1
ATOM 727 C CA . ARG A 1 92 ? -19.236 9.186 43.726 1.00 51.59 92 ARG A CA 1
ATOM 728 C C . ARG A 1 92 ? -18.626 8.068 42.863 1.00 51.59 92 ARG A C 1
ATOM 730 O O . ARG A 1 92 ? -17.539 8.247 42.328 1.00 51.59 92 ARG A O 1
ATOM 737 N N . GLN A 1 93 ? -19.310 6.935 42.680 1.00 53.12 93 GLN A N 1
ATOM 738 C CA . GLN A 1 93 ? -18.756 5.766 41.968 1.00 53.12 93 GLN A CA 1
ATOM 739 C C . GLN A 1 93 ? -18.995 5.772 40.450 1.00 53.12 93 GLN A C 1
ATOM 741 O O . GLN A 1 93 ? -18.233 5.153 39.699 1.00 53.12 93 GLN A O 1
ATOM 746 N N . SER A 1 94 ? -20.039 6.469 39.995 1.00 51.97 94 SER A N 1
ATOM 747 C CA . SER A 1 94 ? -20.465 6.483 38.589 1.00 51.97 94 SER A CA 1
ATOM 748 C C . SER A 1 94 ? -19.718 7.494 37.716 1.00 51.97 94 SER A C 1
ATOM 750 O O . SER A 1 94 ? -19.826 7.409 36.494 1.00 51.97 94 SER A O 1
ATOM 752 N N . GLN A 1 95 ? -19.015 8.473 38.294 1.00 51.62 95 GLN A N 1
ATOM 753 C CA . GLN A 1 95 ? -18.644 9.657 37.519 1.00 51.62 95 GLN A CA 1
ATOM 754 C C . GLN A 1 95 ? -17.511 9.421 36.512 1.00 51.62 95 GLN A C 1
ATOM 756 O O . GLN A 1 95 ? -17.478 10.124 35.514 1.00 51.62 95 GLN A O 1
ATOM 761 N N . TRP A 1 96 ? -16.641 8.417 36.696 1.00 43.44 96 TRP A N 1
ATOM 762 C CA . TRP A 1 96 ? -15.516 8.195 35.776 1.00 43.44 96 TRP A CA 1
ATOM 763 C C . TRP A 1 96 ? -15.033 6.732 35.728 1.00 43.44 96 TRP A C 1
ATOM 765 O O . TRP A 1 96 ? -14.105 6.368 36.453 1.00 43.44 96 TRP A O 1
ATOM 775 N N . PRO A 1 97 ? -15.590 5.863 34.859 1.00 56.94 97 PRO A N 1
ATOM 776 C CA . PRO A 1 97 ? -15.046 4.515 34.659 1.00 56.94 97 PRO A CA 1
ATOM 777 C C . PRO A 1 97 ? -13.651 4.526 34.002 1.00 56.94 97 PRO A C 1
ATOM 779 O O . PRO A 1 97 ? -12.882 3.594 34.214 1.00 56.94 97 PRO A O 1
ATOM 782 N N . TYR A 1 98 ? -13.287 5.597 33.285 1.00 53.19 98 TYR A N 1
ATOM 783 C CA . TYR A 1 98 ? -12.013 5.727 32.561 1.00 53.19 98 TYR A CA 1
ATOM 784 C C . TYR A 1 98 ? -10.783 6.026 33.440 1.00 53.19 98 TYR A C 1
ATOM 786 O O . TYR A 1 98 ? -9.662 5.826 32.987 1.00 53.19 98 TYR A O 1
ATOM 794 N N . TYR A 1 99 ? -10.964 6.449 34.698 1.00 52.22 99 TYR A N 1
ATOM 795 C CA . TYR A 1 99 ? -9.862 6.830 35.602 1.00 52.22 99 TYR A CA 1
ATOM 796 C C . TYR A 1 99 ? -9.656 5.859 36.780 1.00 52.22 99 TYR A C 1
ATOM 798 O O . TYR A 1 99 ? -8.785 6.076 37.623 1.00 52.22 99 TYR A O 1
ATOM 806 N N . LYS A 1 100 ? -10.416 4.753 36.845 1.00 52.16 100 LYS A N 1
ATOM 807 C CA . LYS A 1 100 ? -10.392 3.819 37.990 1.00 52.16 100 LYS A CA 1
ATOM 808 C C . LYS A 1 100 ? -9.049 3.106 38.213 1.00 52.16 100 LYS A C 1
ATOM 810 O O . LYS A 1 100 ? -8.805 2.653 39.326 1.00 52.16 100 LYS A O 1
ATOM 815 N N . GLY A 1 101 ? -8.182 3.022 37.202 1.00 51.56 101 GLY A N 1
ATOM 816 C CA . GLY A 1 101 ? -6.841 2.441 37.346 1.00 51.56 101 GLY A CA 1
ATOM 817 C C . GLY A 1 101 ? -5.817 3.377 37.999 1.00 51.56 101 GLY A C 1
ATOM 818 O O . GLY A 1 101 ? -4.903 2.903 38.659 1.00 51.56 101 GLY A O 1
ATOM 819 N N . TRP A 1 102 ? -5.986 4.696 37.862 1.00 46.38 102 TRP A N 1
ATOM 820 C CA . TRP A 1 102 ? -4.964 5.683 38.243 1.00 46.38 102 TRP A CA 1
ATOM 821 C C . TRP A 1 102 ? -5.018 6.077 39.728 1.00 46.38 102 TRP A C 1
ATOM 823 O O . TRP A 1 102 ? -4.010 6.439 40.323 1.00 46.38 102 TRP A O 1
ATOM 833 N N . LEU A 1 103 ? -6.190 5.959 40.360 1.00 49.84 103 LEU A N 1
ATOM 834 C CA . LEU A 1 103 ? -6.394 6.330 41.767 1.00 49.84 103 LEU A CA 1
ATOM 835 C C . LEU A 1 103 ? -5.979 5.242 42.775 1.00 49.84 103 LEU A C 1
ATOM 837 O O . LEU A 1 103 ? -6.011 5.496 43.973 1.00 49.84 103 LEU A O 1
ATOM 841 N N . ARG A 1 104 ? -5.585 4.042 42.322 1.00 49.28 104 ARG A N 1
ATOM 842 C CA . ARG A 1 104 ? -5.114 2.948 43.198 1.00 49.28 104 ARG A CA 1
ATOM 843 C C . ARG A 1 104 ? -3.610 2.970 43.484 1.00 49.28 104 ARG A C 1
ATOM 845 O O . ARG A 1 104 ? -3.149 2.145 44.258 1.00 49.28 104 ARG A O 1
ATOM 852 N N . THR A 1 105 ? -2.856 3.877 42.867 1.00 52.50 105 THR A N 1
ATOM 853 C CA . THR A 1 105 ? -1.392 3.970 43.031 1.00 52.50 105 THR A CA 1
ATOM 854 C C . THR A 1 105 ? -0.973 5.117 43.960 1.00 52.50 105 THR A C 1
ATOM 856 O O . THR A 1 105 ? 0.199 5.232 44.288 1.00 52.50 105 THR A O 1
ATOM 859 N N . ILE A 1 106 ? -1.910 5.975 44.383 1.00 47.66 106 ILE A N 1
ATOM 860 C CA . ILE A 1 106 ? -1.623 7.212 45.140 1.00 47.66 106 ILE A CA 1
ATOM 861 C C . ILE A 1 106 ? -2.094 7.132 46.613 1.00 47.66 106 ILE A C 1
ATOM 863 O O . ILE A 1 106 ? -1.986 8.106 47.350 1.00 47.66 106 ILE A O 1
ATOM 867 N N . VAL A 1 107 ? -2.567 5.974 47.087 1.00 41.78 107 VAL A N 1
ATOM 868 C CA . VAL A 1 107 ? -2.888 5.739 48.511 1.00 41.78 107 VAL A CA 1
ATOM 869 C C . VAL A 1 107 ? -2.231 4.458 48.985 1.00 41.78 107 VAL A C 1
ATOM 871 O O . VAL A 1 107 ? -2.349 3.458 48.243 1.00 41.78 107 VAL A O 1
#

Mean predicted aligned error: 15.28 Å

Nearest PDB structures (foldseek):
  7zme-assembly1_g  TM=7.299E-01  e=1.072E-06  Thermochaetoides thermophila DSM 1495
  7b0n-assembly1_b  TM=8.036E-01  e=9.036E-04  Yarrowia lipolytica

Sequence (107 aa):
MSSTIPRFFSQPFRYIRWAANEKPAIFFSLIVGSIGPVLVLTVPKIRHRLGDGPRPQIPLTYPIPSGPRKPLRMASMNRGNTFTSDIIVERRQSQWPYYKGWLRTIV

Solvent-accessible surface area (backbone atoms only — not comparable to full-atom values): 7131 Å² total; per-residue (Å²): 129,89,80,74,80,62,50,58,95,82,36,50,71,60,25,53,59,46,36,53,71,78,40,40,71,64,47,50,49,54,50,61,60,49,48,53,63,51,43,67,69,48,47,59,61,53,42,47,74,73,67,56,64,87,75,80,81,77,77,92,57,84,88,74,77,97,61,85,80,77,80,57,70,82,84,52,79,84,62,86,92,71,70,70,64,61,56,58,56,54,60,67,72,69,77,52,83,90,54,65,77,67,67,67,78,80,111

pLDDT: mean 76.59, std 18.82, range [41.78, 97.69]